Protein AF-A0A2N2FCM6-F1 (afdb_monomer_lite)

Structure (mmCIF, N/CA/C/O backbone):
data_AF-A0A2N2FCM6-F1
#
_entry.id   AF-A0A2N2FCM6-F1
#
loop_
_atom_site.group_PDB
_atom_site.id
_atom_site.type_symbol
_atom_site.label_atom_id
_atom_site.label_alt_id
_atom_site.label_comp_id
_atom_site.label_asym_id
_atom_site.label_entity_id
_atom_site.label_seq_id
_atom_site.pdbx_PDB_ins_code
_atom_site.Cartn_x
_atom_site.Cartn_y
_atom_site.Cartn_z
_atom_site.occupancy
_atom_site.B_iso_or_equiv
_atom_site.auth_seq_id
_atom_site.auth_comp_id
_atom_site.auth_asym_id
_atom_site.auth_atom_id
_atom_site.pdbx_PDB_model_num
ATOM 1 N N . MET A 1 1 ? -4.001 9.282 6.537 1.00 61.00 1 MET A N 1
ATOM 2 C CA . MET A 1 1 ? -3.590 8.257 5.548 1.00 61.00 1 MET A CA 1
ATOM 3 C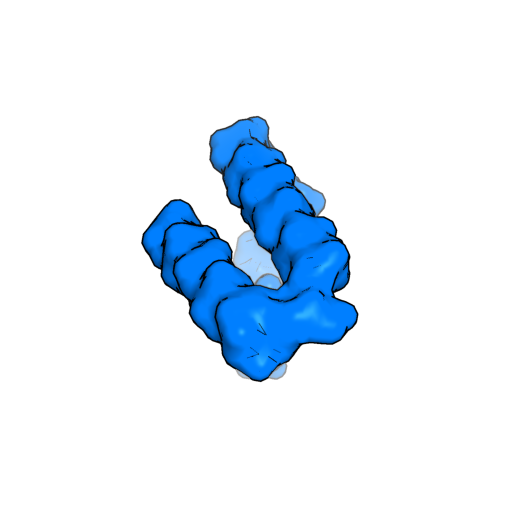 C . MET A 1 1 ? -3.413 8.803 4.138 1.00 61.00 1 MET A C 1
ATOM 5 O O . MET A 1 1 ? -2.552 8.293 3.436 1.00 61.00 1 MET A O 1
ATOM 9 N N . ALA A 1 2 ? -4.086 9.896 3.762 1.00 65.44 2 ALA A N 1
ATOM 10 C CA . ALA A 1 2 ? -3.851 10.598 2.493 1.00 65.44 2 ALA A CA 1
ATOM 11 C C . ALA A 1 2 ? -2.363 10.840 2.130 1.00 65.44 2 ALA A C 1
ATOM 13 O O . ALA A 1 2 ? -1.965 10.627 0.986 1.00 65.44 2 ALA A O 1
ATOM 14 N N . ALA A 1 3 ? -1.517 11.221 3.099 1.00 75.31 3 ALA A N 1
ATOM 15 C CA . ALA A 1 3 ? -0.074 11.385 2.875 1.00 75.31 3 ALA A CA 1
ATOM 16 C C . ALA A 1 3 ? 0.631 10.065 2.496 1.00 75.31 3 ALA A C 1
ATOM 18 O O . ALA A 1 3 ? 1.536 10.057 1.662 1.00 75.31 3 ALA A O 1
ATOM 19 N N . THR A 1 4 ? 0.186 8.945 3.070 1.00 87.44 4 THR A N 1
ATOM 20 C CA . THR A 1 4 ? 0.683 7.599 2.764 1.00 87.44 4 THR A CA 1
ATOM 21 C C . THR A 1 4 ? 0.248 7.157 1.369 1.00 87.44 4 THR A C 1
ATOM 23 O O . THR A 1 4 ? 1.091 6.675 0.622 1.00 87.44 4 THR A O 1
ATOM 26 N N . LEU A 1 5 ? -1.015 7.394 0.976 1.00 93.56 5 LEU A N 1
ATOM 27 C CA . LEU A 1 5 ? -1.507 7.064 -0.369 1.00 93.56 5 LEU A CA 1
ATOM 28 C C . LEU A 1 5 ? -0.690 7.777 -1.450 1.00 93.56 5 LEU A C 1
ATOM 30 O O . LEU A 1 5 ? -0.183 7.133 -2.362 1.00 93.56 5 LEU A O 1
ATOM 34 N N . ARG A 1 6 ? -0.500 9.097 -1.320 1.00 93.94 6 ARG A N 1
ATOM 35 C CA . ARG A 1 6 ? 0.274 9.881 -2.295 1.00 93.94 6 ARG A CA 1
ATOM 36 C C . ARG A 1 6 ? 1.703 9.357 -2.450 1.00 93.94 6 ARG A C 1
ATOM 38 O O . ARG A 1 6 ? 2.212 9.299 -3.566 1.00 93.94 6 ARG A O 1
ATOM 45 N N . LYS A 1 7 ? 2.347 8.980 -1.340 1.00 96.81 7 LYS A N 1
ATOM 46 C CA . LYS A 1 7 ? 3.690 8.389 -1.366 1.00 96.81 7 LYS A CA 1
ATOM 47 C C . LYS A 1 7 ? 3.685 7.044 -2.096 1.00 96.81 7 LYS A C 1
ATOM 49 O O . LYS A 1 7 ? 4.526 6.850 -2.964 1.00 96.81 7 LYS A O 1
ATOM 54 N N . SER A 1 8 ? 2.731 6.164 -1.792 1.00 96.38 8 SER A N 1
ATOM 55 C CA . SER A 1 8 ? 2.612 4.855 -2.443 1.00 96.38 8 SER A CA 1
ATOM 56 C C . SER A 1 8 ? 2.364 4.965 -3.948 1.00 96.38 8 SER A C 1
ATOM 58 O O . SER A 1 8 ? 3.033 4.278 -4.709 1.00 96.38 8 SER A O 1
ATOM 60 N N . LEU A 1 9 ? 1.470 5.857 -4.389 1.00 97.38 9 LEU A N 1
ATOM 61 C CA . LEU A 1 9 ? 1.206 6.075 -5.817 1.00 97.38 9 LEU A CA 1
ATOM 62 C C . LEU A 1 9 ? 2.444 6.603 -6.548 1.00 97.38 9 LEU A C 1
ATOM 64 O O . LEU A 1 9 ? 2.770 6.124 -7.626 1.00 97.38 9 LEU A O 1
ATOM 68 N N . LYS A 1 10 ? 3.186 7.533 -5.932 1.00 97.44 10 LYS A N 1
ATOM 69 C CA . LYS A 1 10 ? 4.461 7.992 -6.494 1.00 97.44 10 LYS A CA 1
ATOM 70 C C . LYS A 1 10 ? 5.455 6.839 -6.645 1.00 97.44 10 LYS A C 1
ATOM 72 O O . LYS A 1 10 ? 6.065 6.698 -7.693 1.00 97.44 10 LYS A O 1
ATOM 77 N N . THR A 1 11 ? 5.589 6.006 -5.614 1.00 97.31 11 THR A N 1
ATOM 78 C CA . THR A 1 11 ? 6.453 4.824 -5.677 1.00 97.31 11 THR A CA 1
ATOM 79 C C . THR A 1 11 ? 6.030 3.883 -6.805 1.00 97.31 11 THR A C 1
ATOM 81 O O . THR A 1 11 ? 6.895 3.402 -7.523 1.00 97.31 11 THR A O 1
ATOM 84 N N . ILE A 1 12 ? 4.730 3.655 -7.005 1.00 97.69 12 ILE A N 1
ATOM 85 C CA . ILE A 1 12 ? 4.223 2.842 -8.118 1.00 97.69 12 ILE A CA 1
ATOM 86 C C . ILE A 1 12 ? 4.665 3.414 -9.472 1.00 97.69 12 ILE A C 1
ATOM 88 O O . ILE A 1 12 ? 5.213 2.671 -10.283 1.00 97.69 12 ILE A O 1
ATOM 92 N N . GLU A 1 13 ? 4.508 4.720 -9.694 1.00 97.12 13 GLU A N 1
ATOM 93 C CA . GLU A 1 13 ? 4.954 5.365 -10.936 1.00 97.12 13 GLU A CA 1
ATOM 94 C C . GLU A 1 13 ? 6.470 5.240 -11.149 1.00 97.12 13 GLU A C 1
ATOM 96 O O . GLU A 1 13 ? 6.914 4.878 -12.239 1.00 97.12 13 GLU A O 1
ATOM 101 N N . ASP A 1 14 ? 7.272 5.431 -10.096 1.00 97.50 14 ASP A N 1
ATOM 102 C CA . ASP A 1 14 ? 8.726 5.232 -10.158 1.00 97.50 14 ASP A CA 1
ATOM 103 C C . ASP A 1 14 ? 9.081 3.770 -10.546 1.00 97.50 14 ASP A C 1
ATOM 105 O O . ASP A 1 14 ? 10.022 3.515 -11.309 1.00 97.50 14 ASP A O 1
ATOM 109 N N . TYR A 1 15 ? 8.306 2.785 -10.070 1.00 97.19 15 TYR A N 1
ATOM 110 C CA . TYR A 1 15 ? 8.492 1.370 -10.416 1.00 97.19 15 TYR A CA 1
ATOM 111 C C . TYR A 1 15 ? 8.054 1.026 -11.841 1.00 97.19 15 TYR A C 1
ATOM 113 O O . TYR A 1 15 ? 8.718 0.213 -12.482 1.00 97.19 15 TYR A O 1
ATOM 121 N N . LYS A 1 16 ? 6.999 1.656 -12.370 1.00 96.62 16 LYS A N 1
ATOM 122 C CA . LYS A 1 16 ? 6.571 1.472 -13.768 1.00 96.62 16 LYS A CA 1
ATOM 123 C C . LYS A 1 16 ? 7.666 1.898 -14.744 1.00 96.62 16 LYS A C 1
ATOM 125 O O . LYS A 1 16 ? 7.941 1.190 -15.709 1.00 96.62 16 LYS A O 1
ATOM 130 N N . VAL A 1 17 ? 8.345 3.012 -14.453 1.00 95.38 17 VAL A N 1
ATOM 131 C CA . VAL A 1 17 ? 9.463 3.515 -15.272 1.00 95.38 17 VAL A CA 1
ATOM 132 C C . VAL A 1 17 ? 10.645 2.545 -15.265 1.00 95.38 17 VAL A C 1
ATOM 134 O O . VAL A 1 17 ? 11.259 2.304 -16.302 1.00 95.38 17 VAL A O 1
ATOM 137 N N . THR A 1 18 ? 10.973 1.981 -14.102 1.00 96.31 18 THR A N 1
ATOM 138 C CA . THR A 1 18 ? 12.136 1.090 -13.948 1.00 96.31 18 THR A CA 1
ATOM 139 C C . THR A 1 18 ? 11.857 -0.354 -14.363 1.00 96.31 18 THR A C 1
ATOM 141 O O . THR A 1 18 ? 12.786 -1.058 -14.749 1.00 96.31 18 THR A O 1
ATOM 144 N N . ASN A 1 19 ? 10.599 -0.801 -14.311 1.00 94.75 19 ASN A N 1
ATOM 145 C CA . ASN A 1 19 ? 10.190 -2.168 -14.631 1.00 94.75 19 ASN A CA 1
ATOM 146 C C . ASN A 1 19 ? 8.897 -2.185 -15.472 1.00 94.75 19 ASN A C 1
ATOM 148 O O . ASN A 1 19 ? 7.832 -2.555 -14.966 1.00 94.75 19 ASN A O 1
ATOM 152 N N . PRO A 1 20 ? 8.976 -1.851 -16.774 1.00 93.31 20 PRO A N 1
ATOM 153 C CA . PRO A 1 20 ? 7.791 -1.692 -17.621 1.00 93.31 20 PRO A CA 1
ATOM 154 C C . PRO A 1 20 ? 6.928 -2.955 -17.751 1.00 93.31 20 PRO A C 1
ATOM 156 O O . PRO A 1 20 ? 5.721 -2.850 -17.955 1.00 93.31 20 PRO A O 1
ATOM 159 N N . ILE A 1 21 ? 7.519 -4.146 -17.583 1.00 96.88 21 ILE A N 1
ATOM 160 C CA . ILE A 1 21 ? 6.822 -5.445 -17.639 1.00 96.88 21 ILE A CA 1
ATOM 161 C C . ILE A 1 21 ? 5.719 -5.610 -16.582 1.00 96.88 21 ILE A C 1
ATOM 163 O O . ILE A 1 21 ? 4.865 -6.476 -16.735 1.00 96.88 21 ILE A O 1
ATOM 167 N N . TYR A 1 22 ? 5.728 -4.801 -15.519 1.00 96.75 22 TYR A N 1
ATOM 168 C CA . TYR A 1 22 ? 4.726 -4.854 -14.454 1.00 96.75 22 TYR A CA 1
ATOM 169 C C . TYR A 1 22 ? 3.702 -3.721 -14.533 1.00 96.75 22 TYR A C 1
ATOM 171 O O . TYR A 1 22 ? 2.915 -3.579 -13.604 1.00 96.75 22 TYR A O 1
ATOM 179 N N . THR A 1 23 ? 3.703 -2.920 -15.604 1.00 97.00 23 THR A N 1
ATOM 180 C CA . THR A 1 23 ? 2.858 -1.719 -15.731 1.00 97.00 23 THR A CA 1
ATOM 181 C C . THR A 1 23 ? 1.391 -2.010 -15.433 1.00 97.00 23 THR A C 1
ATOM 183 O O . THR A 1 23 ? 0.842 -1.420 -14.508 1.00 97.00 23 THR A O 1
ATOM 186 N N . ASP A 1 24 ? 0.806 -2.999 -16.107 1.00 97.44 24 ASP A N 1
ATOM 187 C CA . ASP A 1 24 ? -0.611 -3.338 -15.936 1.00 97.44 24 ASP A CA 1
ATOM 188 C C . ASP A 1 24 ? -0.930 -3.781 -14.498 1.00 97.44 24 ASP A C 1
ATOM 190 O O . ASP A 1 24 ? -1.937 -3.385 -13.913 1.00 97.44 24 ASP A O 1
ATOM 194 N N . LEU A 1 25 ? -0.042 -4.572 -13.885 1.00 97.94 25 LEU A N 1
ATOM 195 C CA . LEU A 1 25 ? -0.196 -5.016 -12.497 1.00 97.94 25 LEU A CA 1
ATOM 196 C C . LEU A 1 25 ? -0.116 -3.837 -11.516 1.00 97.94 25 LEU A C 1
ATOM 198 O O . LEU A 1 25 ? -0.867 -3.768 -10.542 1.00 97.94 25 LEU A O 1
ATOM 202 N N . LEU A 1 26 ? 0.822 -2.929 -11.762 1.00 98.19 26 LEU A N 1
ATOM 203 C CA . LEU A 1 26 ? 1.055 -1.743 -10.952 1.00 98.19 26 LEU A CA 1
ATOM 204 C C . LEU A 1 26 ? -0.097 -0.736 -11.073 1.00 98.19 26 LEU A C 1
ATOM 206 O O . LEU A 1 26 ? -0.474 -0.138 -10.064 1.00 98.19 26 LEU A O 1
ATOM 210 N N . ASP A 1 27 ? -0.708 -0.618 -12.251 1.00 98.12 27 ASP A N 1
ATOM 211 C CA . ASP A 1 27 ? -1.903 0.199 -12.479 1.00 98.12 27 ASP A CA 1
ATOM 212 C C . ASP A 1 27 ? -3.113 -0.344 -11.710 1.00 98.12 27 ASP A C 1
ATOM 214 O O . ASP A 1 27 ? -3.771 0.406 -10.985 1.00 98.12 27 ASP A O 1
ATOM 218 N N . ILE A 1 28 ? -3.342 -1.662 -11.753 1.00 98.25 28 ILE A N 1
ATOM 219 C CA . ILE A 1 28 ? -4.392 -2.314 -10.951 1.00 98.25 28 ILE A CA 1
ATOM 220 C C . ILE A 1 28 ? -4.171 -2.050 -9.454 1.00 98.25 28 ILE A C 1
ATOM 222 O O . ILE A 1 28 ? -5.109 -1.733 -8.718 1.00 98.25 28 ILE A O 1
ATOM 226 N N . LEU A 1 29 ? -2.926 -2.152 -8.977 1.00 97.75 29 LEU A N 1
ATOM 227 C CA . LEU A 1 29 ? -2.606 -1.878 -7.577 1.00 97.75 29 LEU A CA 1
ATOM 228 C C . LEU A 1 29 ? -2.893 -0.416 -7.200 1.00 97.75 29 LEU A C 1
ATOM 230 O O . LEU A 1 29 ? -3.435 -0.160 -6.121 1.00 97.75 29 LEU A O 1
ATOM 234 N N . ALA A 1 30 ? -2.542 0.536 -8.067 1.00 97.75 30 ALA A N 1
ATOM 235 C CA . ALA A 1 30 ? -2.820 1.952 -7.850 1.00 97.75 30 ALA A C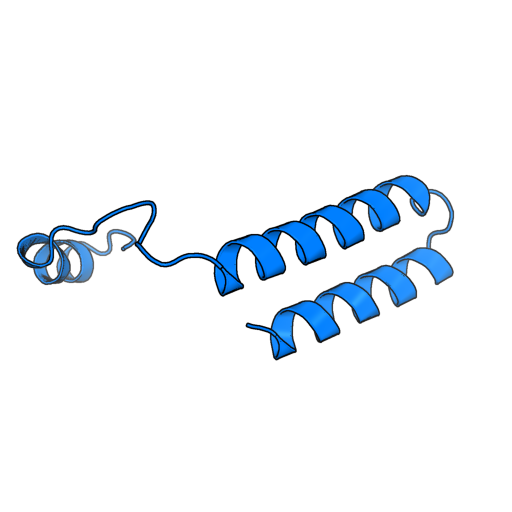A 1
ATOM 236 C C . ALA A 1 30 ? -4.328 2.214 -7.721 1.00 97.75 30 ALA A C 1
ATOM 238 O O . ALA A 1 30 ? -4.754 2.886 -6.777 1.00 97.75 30 ALA A O 1
ATOM 239 N N . GLU A 1 31 ? -5.135 1.627 -8.604 1.00 98.06 31 GLU A N 1
ATOM 240 C CA . GLU A 1 31 ? -6.592 1.760 -8.585 1.00 98.06 31 GLU A CA 1
ATOM 241 C C . GLU A 1 31 ? -7.207 1.183 -7.300 1.00 98.06 31 GLU A C 1
ATOM 243 O O . GLU A 1 31 ? -7.978 1.863 -6.619 1.00 98.06 31 GLU A O 1
ATOM 248 N N . ILE A 1 32 ? -6.785 -0.016 -6.879 1.00 97.38 32 ILE A N 1
ATOM 249 C CA . ILE A 1 32 ? -7.230 -0.628 -5.614 1.00 97.38 32 ILE A CA 1
ATOM 250 C C . ILE A 1 32 ? -6.918 0.280 -4.418 1.00 97.38 32 ILE A C 1
ATOM 252 O O . ILE A 1 32 ? -7.739 0.427 -3.507 1.00 97.38 32 ILE A O 1
ATOM 256 N N . LEU A 1 33 ? -5.730 0.892 -4.386 1.00 96.62 33 LEU A N 1
ATOM 257 C CA . LEU A 1 33 ? -5.336 1.782 -3.294 1.00 96.62 33 LEU A CA 1
ATOM 258 C C . LEU A 1 33 ? -6.189 3.055 -3.245 1.00 96.62 33 LEU A C 1
ATOM 260 O O . LEU A 1 33 ? -6.529 3.505 -2.147 1.00 96.62 33 LEU A O 1
ATOM 264 N N . ILE A 1 34 ? -6.552 3.610 -4.404 1.00 96.25 34 ILE A N 1
ATOM 265 C CA . ILE A 1 34 ? -7.448 4.769 -4.508 1.00 96.25 34 ILE A CA 1
ATOM 266 C C . ILE A 1 34 ? -8.843 4.395 -4.001 1.00 96.25 34 ILE A C 1
ATOM 268 O O . ILE A 1 34 ? -9.333 5.028 -3.064 1.00 96.25 34 ILE A O 1
ATOM 272 N N . LEU A 1 35 ? -9.428 3.314 -4.528 1.00 96.00 35 LEU A N 1
ATOM 273 C CA . LEU A 1 35 ? -10.753 2.826 -4.128 1.00 96.00 35 LEU A CA 1
ATOM 274 C C . LEU A 1 35 ? -10.825 2.536 -2.624 1.00 96.00 35 LEU A C 1
ATOM 276 O O . LEU A 1 35 ? -11.804 2.867 -1.954 1.00 96.00 35 LEU A O 1
ATOM 280 N N . ARG A 1 36 ? -9.763 1.962 -2.052 1.00 92.31 36 ARG A N 1
ATOM 281 C CA . ARG A 1 36 ? -9.676 1.698 -0.612 1.00 92.31 36 ARG A CA 1
ATOM 282 C C . ARG A 1 36 ? -9.668 2.977 0.225 1.00 92.31 36 ARG A C 1
ATOM 284 O O . ARG A 1 36 ? -10.273 2.998 1.298 1.00 92.31 36 ARG A O 1
ATOM 291 N N . GLU A 1 37 ? -8.954 4.016 -0.203 1.00 92.94 37 GLU A N 1
ATOM 292 C CA . GLU A 1 37 ? -8.938 5.295 0.517 1.00 92.94 37 GLU A CA 1
ATOM 293 C C . GLU A 1 37 ? -10.293 6.001 0.408 1.00 92.94 37 GLU A C 1
ATOM 295 O O . GLU A 1 37 ? -10.767 6.546 1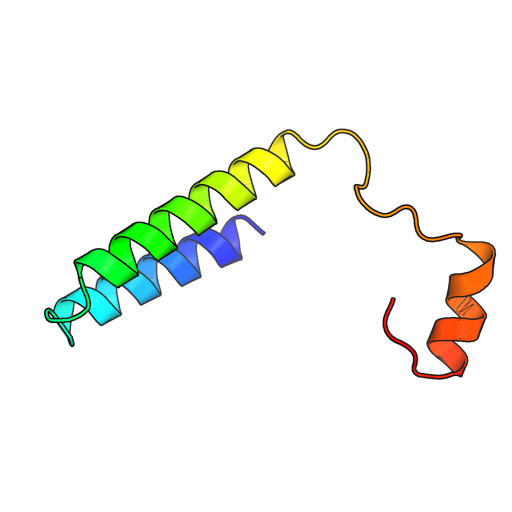.403 1.00 92.94 37 GLU A O 1
ATOM 300 N N . GLU A 1 38 ? -10.945 5.958 -0.756 1.00 93.00 38 GLU A N 1
ATOM 301 C CA . GLU A 1 38 ? -12.308 6.477 -0.929 1.00 93.00 38 GLU A CA 1
ATOM 302 C C . GLU A 1 38 ? -13.304 5.760 -0.023 1.00 93.00 38 GLU A C 1
ATOM 304 O O . GLU A 1 38 ? -14.033 6.408 0.731 1.00 93.00 38 GLU A O 1
ATOM 309 N N . TYR A 1 39 ? -13.271 4.426 -0.013 1.00 91.06 39 TYR A N 1
ATOM 310 C CA . TYR A 1 39 ? -14.082 3.623 0.894 1.00 91.06 39 TYR A CA 1
ATOM 311 C C . TYR A 1 39 ? -13.850 4.027 2.356 1.00 91.06 39 TYR A C 1
ATOM 313 O O . TYR A 1 39 ? -14.805 4.257 3.093 1.00 91.06 39 TYR A O 1
ATOM 321 N N . ARG A 1 40 ? -12.585 4.190 2.774 1.00 86.75 40 ARG A N 1
ATOM 322 C CA . ARG A 1 40 ? -12.244 4.624 4.138 1.00 86.75 40 ARG A CA 1
ATOM 323 C C . ARG A 1 40 ? -12.738 6.027 4.472 1.00 86.75 40 ARG A C 1
ATOM 325 O O . ARG A 1 40 ? -13.174 6.240 5.597 1.00 86.75 40 ARG A O 1
ATOM 332 N N . LYS A 1 41 ? -12.666 6.977 3.538 1.00 88.81 41 LYS A N 1
ATOM 333 C CA . LYS A 1 41 ? -13.168 8.348 3.743 1.00 88.81 41 LYS A CA 1
ATOM 334 C C . LYS A 1 41 ? -14.683 8.387 3.926 1.00 88.81 41 LYS A C 1
ATOM 336 O O . LYS A 1 41 ? -15.170 9.202 4.699 1.00 88.81 41 LYS A O 1
ATOM 341 N N . ASN A 1 42 ? -15.398 7.502 3.238 1.00 90.00 42 ASN A N 1
ATOM 342 C CA . ASN A 1 42 ? -16.856 7.410 3.295 1.00 90.00 42 ASN A CA 1
ATOM 343 C C . ASN A 1 42 ? -17.357 6.487 4.420 1.00 90.00 42 ASN A C 1
ATOM 345 O O . ASN A 1 42 ? -18.563 6.326 4.600 1.00 90.00 42 ASN A O 1
ATOM 349 N N . MET A 1 43 ? -16.447 5.866 5.172 1.00 87.69 43 MET A N 1
ATOM 350 C CA . MET A 1 43 ? -16.777 4.908 6.219 1.00 87.69 43 MET A CA 1
ATOM 351 C C . MET A 1 43 ? -17.291 5.644 7.462 1.00 87.69 43 MET A C 1
ATOM 353 O O . MET A 1 43 ? -16.548 6.371 8.117 1.00 87.69 43 MET A O 1
ATOM 357 N N . THR A 1 44 ? -18.566 5.448 7.797 1.00 82.56 44 THR A N 1
ATOM 358 C CA . THR A 1 44 ? -19.217 6.089 8.955 1.00 82.56 44 THR A CA 1
ATOM 359 C C . THR A 1 44 ? -19.199 5.229 10.218 1.00 82.56 44 THR A C 1
ATOM 361 O O . THR A 1 44 ? -19.401 5.746 11.314 1.00 82.56 44 THR A O 1
ATOM 364 N N . SER A 1 45 ? -18.927 3.929 10.089 1.00 81.94 45 SER A N 1
ATOM 365 C CA . SER A 1 45 ? -18.821 2.984 11.200 1.00 81.94 45 SER A CA 1
ATOM 366 C C . SER A 1 45 ? -17.646 2.019 10.999 1.00 81.94 45 SER A C 1
ATOM 368 O O . SER A 1 45 ? -17.306 1.689 9.861 1.00 81.94 45 SER A O 1
ATOM 370 N N . PRO A 1 46 ? -16.982 1.570 12.080 1.00 75.81 46 PRO A N 1
ATOM 371 C CA . PRO A 1 46 ? -15.885 0.611 11.992 1.00 75.81 46 PRO A CA 1
ATOM 372 C C . PRO A 1 46 ? -16.371 -0.759 11.482 1.00 75.81 46 PRO A C 1
ATOM 374 O O . PRO A 1 46 ? -17.354 -1.292 11.985 1.00 75.81 46 PRO A O 1
ATOM 377 N N . ILE A 1 47 ? -15.652 -1.352 10.515 1.00 74.38 47 ILE A N 1
ATOM 378 C CA . ILE A 1 47 ? -15.956 -2.692 9.961 1.00 74.38 47 ILE A CA 1
ATOM 379 C C . ILE A 1 47 ? -15.794 -3.781 11.030 1.00 74.38 47 ILE A C 1
ATOM 381 O O . ILE A 1 47 ? -16.569 -4.730 11.085 1.00 74.38 47 ILE A O 1
ATOM 385 N N . PHE A 1 48 ? -14.785 -3.627 11.889 1.00 73.62 48 PHE A N 1
ATOM 386 C CA . PHE A 1 48 ? -14.561 -4.476 13.051 1.00 73.62 48 PHE A CA 1
ATOM 387 C C . PHE A 1 48 ? -14.682 -3.610 14.297 1.00 73.62 48 PHE A C 1
ATOM 389 O O . PHE A 1 48 ? -13.849 -2.737 14.540 1.00 73.62 48 PHE A O 1
ATOM 396 N N . SER A 1 49 ? -15.740 -3.833 15.070 1.00 73.56 49 SER A N 1
ATOM 397 C CA . SER A 1 49 ? -15.857 -3.245 16.399 1.00 73.56 49 SER A CA 1
ATOM 398 C C . SER A 1 49 ? -14.937 -4.019 17.339 1.00 73.56 49 SER A C 1
ATOM 400 O O . SER A 1 49 ? -15.087 -5.229 17.513 1.00 73.56 49 SER A O 1
ATOM 402 N N . VAL A 1 50 ? -13.948 -3.329 17.904 1.00 76.81 50 VAL A N 1
ATOM 403 C CA . VAL A 1 50 ? -13.135 -3.881 18.987 1.00 76.81 50 VAL A CA 1
ATOM 404 C C . VAL A 1 50 ? -13.918 -3.690 20.276 1.00 76.81 50 VAL A C 1
ATOM 406 O O . VAL A 1 50 ? -14.319 -2.576 20.605 1.00 76.81 50 VAL A O 1
ATOM 409 N N . GLU A 1 51 ? -14.132 -4.774 21.014 1.00 84.50 51 GLU A N 1
ATOM 410 C CA . GLU A 1 51 ? -14.738 -4.685 22.335 1.00 84.50 51 GLU A CA 1
ATOM 411 C C . GLU A 1 51 ? -1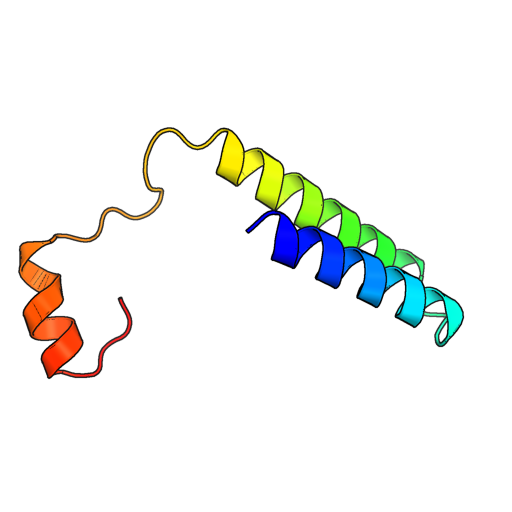3.732 -4.021 23.289 1.00 84.50 51 GLU A C 1
ATOM 413 O O . GLU A 1 51 ? -12.715 -4.620 23.641 1.00 84.50 51 GLU A O 1
ATOM 418 N N . GLU A 1 52 ? -13.984 -2.767 23.680 1.00 83.12 52 GLU A N 1
ATOM 419 C CA . GLU A 1 52 ? -13.003 -1.925 24.391 1.00 83.12 52 GLU A CA 1
ATOM 420 C C . GLU A 1 52 ? -12.478 -2.567 25.680 1.00 83.12 52 GLU A C 1
ATOM 422 O O . GLU A 1 52 ? -11.296 -2.457 26.006 1.00 83.12 52 GLU A O 1
ATOM 427 N N . LYS A 1 53 ? -13.333 -3.336 26.365 1.00 88.50 53 LYS A N 1
ATOM 428 C CA . LYS A 1 53 ? -12.990 -4.090 27.580 1.00 88.50 53 LYS A CA 1
ATOM 429 C C . LYS A 1 53 ? -11.863 -5.117 27.378 1.00 88.50 53 LYS A C 1
ATOM 431 O O . LYS A 1 53 ? -11.242 -5.531 28.351 1.00 88.50 53 LYS A O 1
ATOM 436 N N . LEU A 1 54 ? -11.605 -5.537 26.137 1.00 84.69 54 LEU A N 1
ATOM 437 C CA . LEU A 1 54 ? -10.576 -6.519 25.782 1.00 84.69 54 LEU A CA 1
ATOM 438 C C . LEU A 1 54 ? -9.243 -5.872 25.375 1.00 84.69 54 LEU A C 1
ATOM 440 O O . LEU A 1 54 ? -8.244 -6.581 25.264 1.00 84.69 54 LEU A O 1
ATOM 444 N N . ILE A 1 55 ? -9.200 -4.550 25.161 1.00 86.44 55 ILE A N 1
ATOM 445 C CA . ILE A 1 55 ? -7.990 -3.835 24.720 1.00 86.44 55 ILE A CA 1
ATOM 446 C C . ILE A 1 55 ? -6.841 -3.977 25.735 1.00 86.44 55 ILE A C 1
ATOM 448 O O . ILE A 1 55 ? -5.750 -4.356 25.305 1.00 86.44 55 ILE A O 1
ATOM 452 N N . PRO A 1 56 ? -7.038 -3.752 27.053 1.00 89.88 56 PRO A N 1
ATOM 453 C CA . PRO A 1 56 ? -5.942 -3.8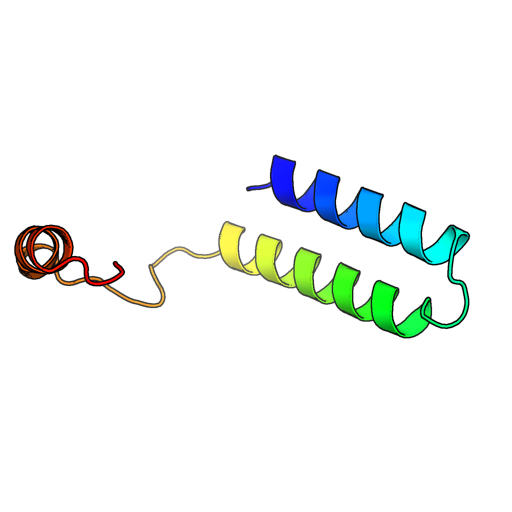49 28.020 1.00 89.88 56 PRO A CA 1
ATOM 454 C C . PRO A 1 56 ? -5.324 -5.252 28.062 1.00 89.88 56 PRO A C 1
ATOM 456 O O . PRO A 1 56 ? -4.113 -5.391 27.932 1.00 89.88 56 PRO A O 1
ATOM 459 N N . GLY A 1 57 ? -6.156 -6.299 28.124 1.00 87.62 57 GLY A N 1
ATOM 460 C CA . GLY A 1 57 ? -5.681 -7.686 28.166 1.00 87.62 57 GLY A CA 1
ATOM 461 C C . GLY A 1 57 ? -4.987 -8.136 26.877 1.00 87.62 57 GLY A C 1
ATOM 462 O O . GLY A 1 57 ? -4.012 -8.883 26.930 1.00 87.62 57 GLY A O 1
ATOM 463 N N . LYS A 1 58 ? -5.435 -7.654 25.708 1.00 85.00 58 LYS A N 1
ATOM 464 C CA . LYS A 1 58 ? -4.734 -7.902 24.438 1.00 85.00 58 LYS A CA 1
ATOM 465 C C . LYS A 1 58 ? -3.355 -7.247 24.417 1.00 85.00 58 LYS A C 1
ATOM 467 O O . LYS A 1 58 ? -2.392 -7.895 24.022 1.00 85.00 58 LYS A O 1
ATOM 472 N N . MET A 1 59 ? -3.263 -5.998 24.874 1.00 87.25 59 MET A N 1
ATOM 473 C CA . MET A 1 59 ? -2.003 -5.254 24.932 1.00 87.25 59 MET A CA 1
ATOM 474 C C . MET A 1 59 ? -1.014 -5.882 25.920 1.00 87.25 59 MET A C 1
ATOM 476 O O . MET A 1 59 ? 0.156 -6.040 25.585 1.00 87.25 59 MET A O 1
ATOM 480 N N . GLU A 1 60 ? -1.481 -6.300 27.099 1.00 90.69 60 GLU A N 1
ATOM 481 C CA . GLU A 1 60 ? -0.666 -7.015 28.091 1.00 90.69 60 GLU A CA 1
ATOM 482 C C . GLU A 1 60 ? -0.194 -8.384 27.581 1.00 90.69 60 GLU A C 1
ATOM 484 O O . GLU A 1 60 ? 0.950 -8.771 27.810 1.00 90.69 60 GLU A O 1
ATOM 489 N N . GLY A 1 61 ? -1.049 -9.100 26.846 1.00 87.88 61 GLY A N 1
ATOM 490 C CA . GLY A 1 61 ? -0.725 -10.392 26.236 1.00 87.88 61 GLY A CA 1
ATOM 491 C C . GLY A 1 61 ? 0.092 -10.312 24.942 1.00 87.88 61 GLY A C 1
ATOM 492 O O . GLY A 1 61 ? 0.376 -11.353 24.350 1.00 87.88 61 GLY A O 1
ATOM 493 N N . GLY A 1 62 ? 0.438 -9.110 24.465 1.00 86.25 62 GLY A N 1
ATOM 494 C CA . GLY A 1 62 ? 1.155 -8.910 23.200 1.00 86.25 62 GLY A CA 1
ATOM 495 C C . GLY A 1 62 ? 0.355 -9.310 21.952 1.00 86.25 62 GLY A C 1
ATOM 496 O O . GLY A 1 62 ? 0.937 -9.567 20.898 1.00 86.25 62 GLY A O 1
ATOM 497 N N . LEU A 1 63 ? -0.972 -9.391 22.060 1.00 79.50 63 LEU A N 1
ATOM 498 C CA . LEU A 1 63 ? -1.857 -9.723 20.951 1.00 79.50 63 LEU A CA 1
ATOM 499 C C . LEU A 1 63 ? -2.149 -8.471 20.108 1.00 79.50 63 LEU A C 1
ATOM 501 O O . LEU A 1 63 ? -2.357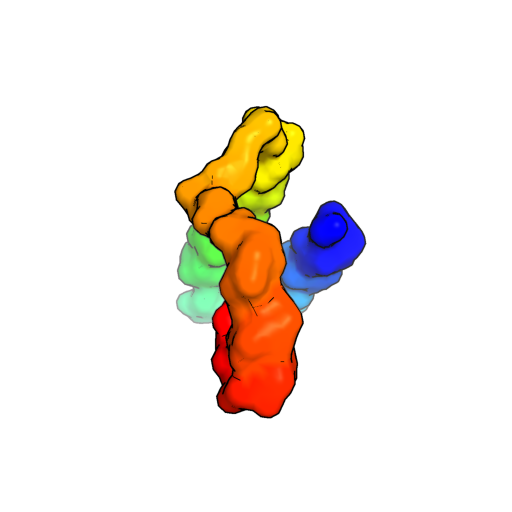 -7.391 20.664 1.00 79.50 63 LEU A O 1
ATOM 505 N N . PRO A 1 64 ? -2.220 -8.596 18.771 1.00 76.50 64 PRO A N 1
ATOM 506 C CA . PRO A 1 64 ? -2.578 -7.478 17.908 1.00 76.50 64 PRO A CA 1
ATOM 507 C C . PRO A 1 64 ? -4.004 -6.976 18.194 1.00 76.50 64 PRO A C 1
ATOM 509 O O . PRO A 1 64 ? -4.923 -7.765 18.462 1.00 76.50 64 PRO A O 1
ATOM 512 N N . LEU A 1 65 ? -4.165 -5.649 18.133 1.00 70.69 65 LEU A N 1
ATOM 513 C CA . LEU A 1 65 ? -5.447 -4.951 18.257 1.00 70.69 65 LEU A CA 1
ATOM 514 C C . LEU A 1 65 ? -6.255 -5.009 16.961 1.00 70.69 65 LEU A C 1
ATOM 516 O O . LEU A 1 65 ? -5.682 -4.694 15.892 1.00 70.69 65 LEU A O 1
#

Radius of gyration: 17.37 Å; chains: 1; bounding box: 31×22×46 Å

Foldseek 3Di:
DVVVLVVLLVVLVVCCVVPVVCVVVSVVVNVVSVVVVVCVVPDPDDPDDDPPVCVVVCVVVVHDD

Secondary structure (DSSP, 8-state):
-HHHHHHHHHHHHHHHHH-GGGHHHHHHHHHHHHHHHHHHHT--S-SS---GGGHHHHHHTT---

pLDDT: mean 89.51, std 9.01, range [61.0, 98.25]

Sequence (65 aa):
MAATLRKSLKTIEDYKVTNPIYTDLLDILAEILILREEYRKNMTSPIFSVEEKLIPGKMEGGLPL